Protein AF-A0A1X2LDY3-F1 (afdb_monomer_lite)

Secondary structure (DSSP, 8-state):
--HHHHHHHHHHHHHHHHHHHHHHHTSTT--TTSHHHHHHHHHHHHHHHHHHHHHHH--

Structure (mmCIF, N/CA/C/O backbone):
data_AF-A0A1X2LDY3-F1
#
_entry.id   AF-A0A1X2LDY3-F1
#
loop_
_atom_site.group_PDB
_atom_site.id
_atom_site.type_symbol
_atom_site.label_atom_id
_atom_site.label_alt_id
_atom_site.label_comp_id
_atom_site.label_asym_id
_atom_site.label_entity_id
_atom_site.label_seq_id
_atom_site.pdbx_PDB_ins_code
_atom_site.Cartn_x
_atom_site.Cartn_y
_atom_site.Cartn_z
_atom_site.occupancy
_atom_site.B_iso_or_equiv
_atom_site.auth_seq_id
_atom_site.auth_comp_id
_atom_site.auth_asym_id
_atom_site.auth_atom_id
_atom_site.pdbx_PDB_model_num
ATOM 1 N N . MET A 1 1 ? -18.687 -11.897 18.888 1.00 45.56 1 MET A N 1
ATOM 2 C CA . MET A 1 1 ? -19.015 -10.548 18.370 1.00 45.56 1 MET A CA 1
ATOM 3 C C . MET A 1 1 ? -17.733 -9.930 17.810 1.00 45.56 1 MET A C 1
ATOM 5 O O . MET A 1 1 ? -17.252 -8.939 18.332 1.00 45.56 1 MET A O 1
ATOM 9 N N . THR A 1 2 ? -17.125 -10.583 16.813 1.00 52.53 2 THR A N 1
ATOM 10 C CA . THR A 1 2 ? -15.703 -10.381 16.446 1.00 52.53 2 THR A CA 1
ATOM 11 C C . THR A 1 2 ? -15.466 -10.156 14.950 1.00 52.53 2 THR A C 1
ATOM 13 O O . THR A 1 2 ? -14.462 -9.554 14.598 1.00 52.53 2 THR A O 1
ATOM 16 N N . THR A 1 3 ? -16.415 -10.504 14.078 1.00 59.25 3 THR A N 1
ATOM 17 C CA . THR A 1 3 ? -16.273 -10.359 12.617 1.00 59.25 3 THR A CA 1
ATOM 18 C C . THR A 1 3 ? -16.296 -8.905 12.144 1.00 59.25 3 THR A C 1
ATOM 20 O O . THR A 1 3 ? -15.564 -8.538 11.237 1.00 59.25 3 THR A O 1
ATOM 23 N N . ALA A 1 4 ? -1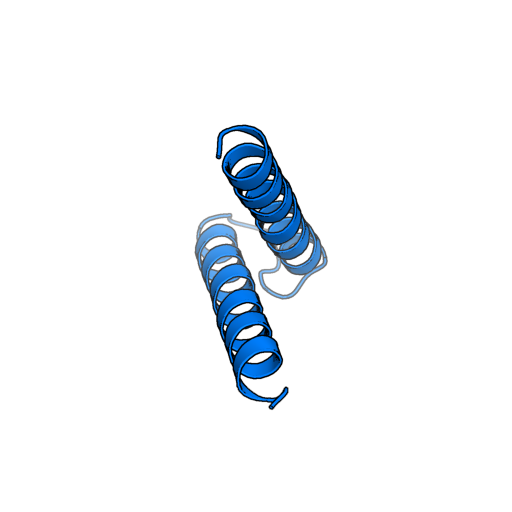7.070 -8.038 12.805 1.00 61.25 4 ALA A N 1
ATOM 24 C CA . ALA A 1 4 ? -17.226 -6.642 12.389 1.00 61.25 4 ALA A CA 1
ATOM 25 C C . ALA A 1 4 ? -15.930 -5.815 12.488 1.00 61.25 4 ALA A C 1
ATOM 27 O O . ALA A 1 4 ? -15.756 -4.853 11.740 1.00 61.25 4 ALA A O 1
ATOM 28 N N . ASN A 1 5 ? -15.027 -6.169 13.409 1.00 65.31 5 ASN A N 1
ATOM 29 C CA . ASN A 1 5 ? -13.751 -5.469 13.553 1.00 65.31 5 ASN A CA 1
ATOM 30 C C . ASN A 1 5 ? -12.742 -5.939 12.495 1.00 65.31 5 ASN A C 1
ATOM 32 O O . ASN A 1 5 ? -12.066 -5.118 11.884 1.00 65.31 5 ASN A O 1
ATOM 36 N N . GLU A 1 6 ? -12.714 -7.244 12.219 1.00 70.88 6 GLU A N 1
ATOM 37 C CA . GLU A 1 6 ? -11.878 -7.848 11.175 1.00 70.88 6 GLU A CA 1
ATOM 38 C C . GLU A 1 6 ? -12.320 -7.412 9.770 1.00 70.88 6 GLU A C 1
ATOM 40 O O . GLU A 1 6 ? -11.484 -7.103 8.923 1.00 70.88 6 GLU A O 1
ATOM 45 N N . ASP A 1 7 ? -13.629 -7.312 9.521 1.00 76.25 7 ASP A N 1
ATOM 46 C CA . ASP A 1 7 ? -14.175 -6.804 8.258 1.00 76.25 7 ASP A CA 1
ATOM 47 C C . ASP A 1 7 ? -13.787 -5.344 8.024 1.00 76.25 7 ASP A C 1
ATOM 49 O O . ASP A 1 7 ? -13.365 -4.978 6.927 1.00 76.25 7 ASP A O 1
ATOM 53 N N . ARG A 1 8 ? -13.843 -4.517 9.073 1.00 78.00 8 ARG A N 1
ATOM 54 C CA . ARG A 1 8 ? -13.423 -3.115 9.005 1.00 78.00 8 ARG A CA 1
ATOM 55 C C . ARG A 1 8 ? -11.921 -2.975 8.759 1.00 78.00 8 ARG A C 1
ATOM 57 O O . ARG A 1 8 ? -11.518 -2.083 8.014 1.00 78.00 8 ARG A O 1
ATOM 64 N N . GLU A 1 9 ? -11.104 -3.835 9.360 1.00 79.38 9 GLU A N 1
ATOM 65 C CA . GLU A 1 9 ? -9.652 -3.857 9.152 1.00 79.38 9 GLU A CA 1
ATOM 66 C C . GLU A 1 9 ? -9.283 -4.333 7.736 1.00 79.38 9 GLU A C 1
ATOM 68 O O . GLU A 1 9 ? -8.381 -3.786 7.101 1.00 79.38 9 GLU A O 1
ATOM 73 N N . ARG A 1 10 ? -10.036 -5.286 7.183 1.00 80.56 10 ARG A N 1
ATOM 74 C CA . ARG A 1 10 ? -9.855 -5.776 5.811 1.00 80.56 10 ARG A CA 1
ATOM 75 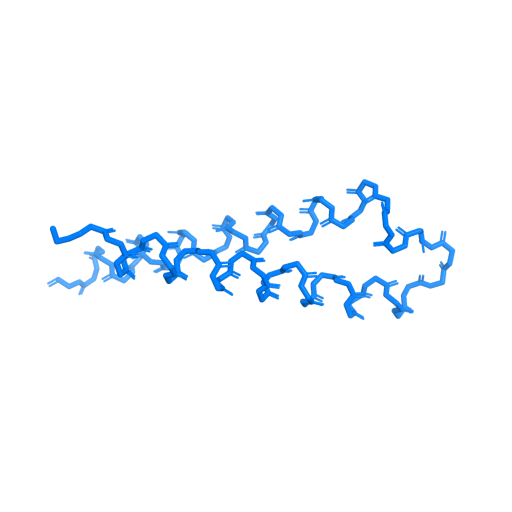C C . ARG A 1 10 ? -10.225 -4.728 4.763 1.00 80.56 10 ARG A C 1
ATOM 77 O O . ARG A 1 10 ? -9.444 -4.481 3.846 1.00 80.56 10 ARG A O 1
ATOM 84 N N . ASP A 1 11 ? -11.381 -4.086 4.920 1.00 86.31 11 ASP A N 1
ATOM 85 C CA . ASP A 1 11 ? -11.825 -2.991 4.048 1.00 86.31 11 ASP A CA 1
ATOM 86 C C . ASP A 1 11 ? -10.848 -1.814 4.086 1.00 86.31 11 ASP A C 1
ATOM 88 O O . ASP A 1 11 ? -10.612 -1.128 3.089 1.00 86.31 11 ASP A O 1
ATOM 92 N N . PHE A 1 12 ? -10.255 -1.578 5.252 1.00 83.12 12 PHE A N 1
ATOM 93 C CA . PHE A 1 12 ? -9.222 -0.575 5.429 1.00 83.12 12 PHE A CA 1
ATOM 94 C C . PHE A 1 12 ? -7.959 -0.928 4.650 1.00 83.12 12 PHE A C 1
ATOM 96 O O . PHE A 1 12 ? -7.458 -0.093 3.898 1.00 83.12 12 PHE A O 1
ATOM 103 N N . LEU A 1 13 ? -7.444 -2.148 4.820 1.00 84.00 13 LEU A N 1
ATOM 104 C CA . LEU A 1 13 ? -6.263 -2.626 4.102 1.00 84.00 13 LEU A CA 1
ATOM 105 C C . LEU A 1 13 ? -6.465 -2.518 2.590 1.00 84.00 13 LEU A C 1
ATOM 107 O O . LEU A 1 13 ? -5.584 -2.027 1.885 1.00 84.00 13 LEU A O 1
ATOM 111 N N . ALA A 1 14 ? -7.650 -2.891 2.105 1.00 87.88 14 ALA A N 1
ATOM 112 C CA . ALA A 1 14 ? -8.010 -2.765 0.700 1.00 87.88 14 ALA A CA 1
ATOM 113 C C . ALA A 1 14 ? -7.937 -1.310 0.204 1.00 87.88 14 ALA A C 1
ATOM 115 O O . ALA A 1 14 ? -7.387 -1.066 -0.869 1.00 87.88 14 ALA A O 1
ATOM 116 N N . LYS A 1 15 ? -8.414 -0.335 0.993 1.00 88.50 15 LYS A N 1
ATOM 117 C CA . LYS A 1 15 ? -8.303 1.097 0.657 1.00 88.50 15 LYS A CA 1
ATOM 118 C C . LYS A 1 15 ? -6.854 1.572 0.612 1.00 88.50 15 LYS A C 1
ATOM 120 O O . LYS A 1 15 ? -6.465 2.193 -0.366 1.00 88.50 15 LYS A O 1
ATOM 125 N N . CYS A 1 16 ? -6.035 1.224 1.605 1.00 86.75 16 CYS A N 1
ATOM 126 C CA . CYS A 1 16 ? -4.622 1.617 1.617 1.00 86.75 16 CYS A CA 1
ATOM 127 C C . CYS A 1 16 ? -3.843 1.048 0.424 1.00 86.75 16 CYS A C 1
ATOM 129 O O . CYS A 1 16 ? -2.987 1.728 -0.137 1.00 86.75 16 CYS A O 1
ATOM 131 N N . ILE A 1 17 ? -4.148 -0.188 0.022 1.00 86.69 17 ILE A N 1
ATOM 132 C CA . ILE A 1 17 ? -3.553 -0.805 -1.166 1.00 86.69 17 ILE A CA 1
ATOM 133 C C . ILE A 1 17 ? -4.043 -0.102 -2.439 1.00 86.69 17 ILE A C 1
ATOM 135 O O . ILE A 1 17 ? -3.231 0.181 -3.316 1.00 86.69 17 ILE A O 1
ATOM 139 N N . ALA A 1 18 ? -5.336 0.219 -2.539 1.00 88.31 18 ALA A N 1
ATOM 140 C CA . ALA A 1 18 ? -5.893 0.941 -3.683 1.00 88.31 18 ALA A CA 1
ATOM 141 C C . ALA A 1 18 ? -5.272 2.341 -3.846 1.00 88.31 18 ALA A C 1
ATOM 143 O O . ALA A 1 18 ? -4.836 2.689 -4.943 1.00 88.31 18 ALA A O 1
ATOM 144 N N . ASP A 1 19 ? -5.145 3.098 -2.754 1.00 86.31 19 ASP A N 1
ATOM 145 C CA . ASP A 1 19 ? -4.509 4.420 -2.750 1.00 86.31 19 ASP A CA 1
ATOM 146 C C . ASP A 1 19 ? -3.029 4.330 -3.165 1.00 86.31 19 ASP A C 1
ATOM 148 O O . ASP A 1 19 ? -2.538 5.142 -3.953 1.00 86.31 19 ASP A O 1
ATOM 152 N N . ALA A 1 20 ? -2.317 3.303 -2.685 1.00 86.88 20 ALA A N 1
ATOM 153 C CA . ALA A 1 20 ? -0.933 3.042 -3.072 1.00 86.88 20 ALA A CA 1
ATOM 154 C C . ALA A 1 20 ? -0.807 2.712 -4.569 1.00 86.88 20 ALA A C 1
ATOM 156 O O . ALA A 1 20 ? 0.079 3.249 -5.232 1.00 86.88 20 ALA A O 1
ATOM 157 N N . TYR A 1 21 ? -1.710 1.896 -5.122 1.00 85.75 21 TYR A N 1
ATOM 158 C CA . TYR A 1 21 ? -1.758 1.621 -6.562 1.00 85.75 21 TYR A CA 1
ATOM 159 C C . TYR A 1 21 ? -1.973 2.892 -7.381 1.00 85.75 21 TYR A C 1
ATOM 161 O O . TYR A 1 21 ? -1.244 3.121 -8.343 1.00 85.75 21 TYR A O 1
ATOM 169 N N . GLN A 1 22 ? -2.934 3.732 -6.987 1.00 86.62 22 GLN A N 1
ATOM 170 C CA . GLN A 1 22 ? -3.206 4.986 -7.690 1.00 86.62 22 GLN A CA 1
ATOM 171 C C . GLN A 1 22 ? -2.011 5.941 -7.655 1.00 86.62 22 GLN A C 1
ATOM 173 O O . GLN A 1 22 ? -1.739 6.605 -8.650 1.00 86.62 22 GLN A O 1
ATOM 178 N N . MET A 1 23 ? -1.273 6.008 -6.543 1.00 85.31 23 MET A N 1
ATOM 179 C CA . MET A 1 23 ? -0.053 6.819 -6.482 1.00 85.31 23 MET A CA 1
ATOM 180 C C . MET A 1 23 ? 1.050 6.281 -7.389 1.00 85.31 23 MET A C 1
ATOM 182 O O . MET A 1 23 ? 1.729 7.063 -8.051 1.00 85.31 23 MET A O 1
ATOM 186 N N . LEU A 1 24 ? 1.243 4.963 -7.419 1.00 86.81 24 LEU A N 1
ATOM 187 C CA . LEU A 1 24 ? 2.307 4.346 -8.207 1.00 86.81 24 LEU A CA 1
ATOM 188 C C . LEU A 1 24 ? 2.054 4.417 -9.711 1.00 86.81 24 LEU A C 1
ATOM 190 O O . LEU A 1 24 ? 3.016 4.522 -10.465 1.00 86.81 24 LEU A O 1
ATOM 194 N N . ASP A 1 25 ? 0.791 4.426 -10.136 1.00 85.75 25 ASP A N 1
ATOM 195 C CA . ASP A 1 25 ? 0.402 4.608 -11.540 1.00 85.75 25 ASP A CA 1
ATOM 196 C C . ASP A 1 25 ? 0.878 5.956 -12.118 1.00 85.75 25 ASP A C 1
ATOM 198 O O . ASP A 1 25 ? 1.180 6.074 -13.303 1.00 85.75 25 ASP A O 1
ATOM 202 N N . ILE A 1 26 ? 1.031 6.971 -11.262 1.00 87.44 26 ILE A N 1
ATOM 203 C CA . ILE A 1 26 ? 1.476 8.315 -11.657 1.00 87.44 26 ILE A CA 1
ATOM 204 C C . ILE A 1 26 ? 3.009 8.383 -11.800 1.00 87.44 26 ILE A C 1
ATOM 206 O O . ILE A 1 26 ? 3.530 9.31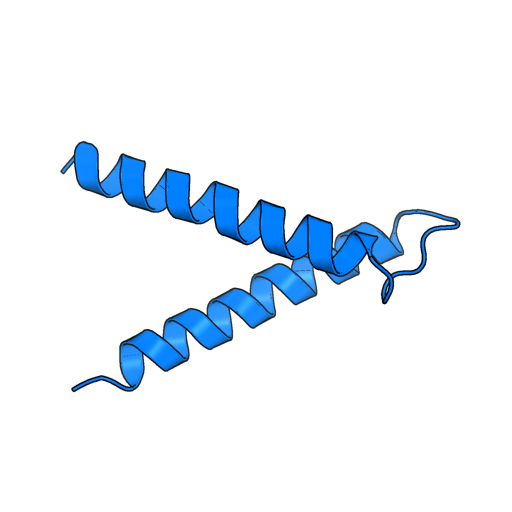8 -12.411 1.00 87.44 26 ILE A O 1
ATOM 210 N N . ILE A 1 27 ? 3.758 7.415 -11.255 1.00 84.00 27 ILE A N 1
ATOM 211 C CA . ILE A 1 27 ? 5.225 7.458 -11.224 1.00 84.00 27 ILE A CA 1
ATOM 212 C C . ILE A 1 27 ? 5.806 6.663 -12.406 1.00 84.00 27 ILE A C 1
ATOM 214 O O . ILE A 1 27 ? 5.818 5.429 -12.383 1.00 84.00 27 ILE A O 1
ATOM 218 N N . PRO A 1 28 ? 6.363 7.335 -13.432 1.00 82.88 28 PRO A N 1
ATOM 219 C CA . PRO A 1 28 ? 6.923 6.645 -14.584 1.00 82.88 28 PRO A CA 1
ATOM 220 C C . PRO A 1 28 ? 8.143 5.804 -14.188 1.00 82.88 28 PRO A C 1
ATOM 222 O O . PRO A 1 28 ? 9.027 6.253 -13.460 1.00 82.88 28 PRO A O 1
ATOM 225 N N . GLY A 1 29 ? 8.204 4.575 -14.704 1.00 84.25 29 GLY A N 1
ATOM 226 C CA . GLY A 1 29 ? 9.320 3.652 -14.471 1.00 84.25 29 GLY A CA 1
ATOM 227 C C . GLY A 1 29 ? 9.242 2.858 -13.165 1.00 84.25 29 GLY A C 1
ATOM 228 O O . GLY A 1 29 ? 10.115 2.025 -12.919 1.00 84.25 29 GLY A O 1
ATOM 229 N N . VAL A 1 30 ? 8.204 3.055 -12.349 1.00 84.38 30 VAL A N 1
ATOM 230 C CA . VAL A 1 30 ? 7.963 2.233 -11.160 1.00 84.38 30 VAL A CA 1
ATOM 231 C C . VAL A 1 30 ? 6.987 1.113 -11.498 1.00 84.38 30 VAL A C 1
ATOM 233 O O . VAL A 1 30 ? 5.964 1.332 -12.134 1.00 84.38 30 VAL A O 1
ATOM 236 N N . ASN A 1 31 ? 7.305 -0.112 -11.075 1.00 83.25 31 ASN A N 1
ATOM 237 C CA . ASN A 1 31 ? 6.377 -1.232 -11.188 1.00 83.25 31 ASN A CA 1
ATOM 238 C C . ASN A 1 31 ? 5.266 -1.082 -10.127 1.00 83.25 31 ASN A C 1
ATOM 240 O O . ASN A 1 31 ? 5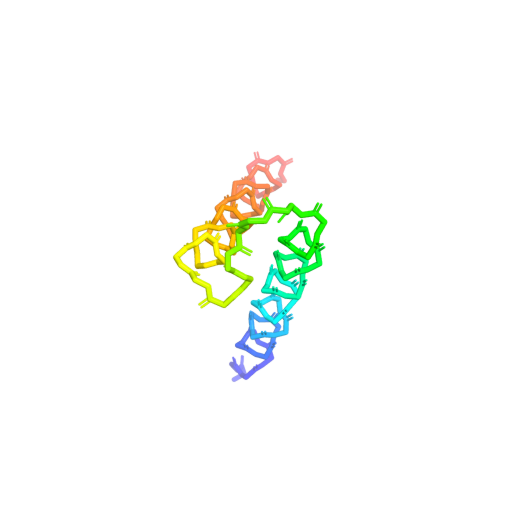.571 -1.221 -8.935 1.00 83.25 31 ASN A O 1
ATOM 244 N N . PRO A 1 32 ? 3.997 -0.866 -10.523 1.00 77.19 32 PRO A N 1
ATOM 245 C CA . PRO A 1 32 ? 2.893 -0.659 -9.587 1.00 77.19 32 PRO A CA 1
ATOM 246 C C . PRO A 1 32 ? 2.547 -1.913 -8.773 1.00 77.19 32 PRO A C 1
ATOM 248 O O . PRO A 1 32 ? 1.940 -1.799 -7.720 1.00 77.19 32 PRO A O 1
ATOM 251 N N . ASN A 1 33 ? 2.983 -3.100 -9.207 1.00 81.81 33 ASN A N 1
ATOM 252 C CA . ASN A 1 33 ? 2.829 -4.361 -8.471 1.00 81.81 33 ASN A CA 1
ATOM 253 C C . ASN A 1 33 ? 4.117 -4.772 -7.724 1.00 81.81 33 ASN A C 1
ATOM 255 O O . ASN A 1 33 ? 4.253 -5.912 -7.282 1.00 81.81 33 ASN A O 1
ATOM 259 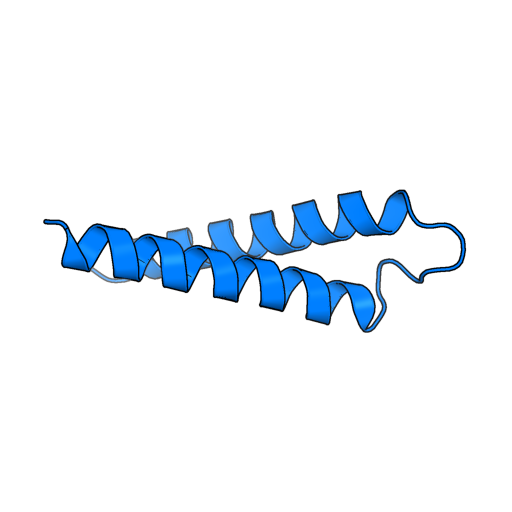N N . GLY A 1 34 ? 5.119 -3.889 -7.669 1.00 83.38 34 GLY A N 1
ATOM 260 C CA . GLY A 1 34 ? 6.440 -4.179 -7.114 1.00 83.38 34 GLY A CA 1
ATOM 261 C C . GLY A 1 34 ? 6.561 -3.899 -5.613 1.00 83.38 34 GLY A C 1
ATOM 262 O O . GLY A 1 34 ? 5.596 -3.582 -4.923 1.00 83.38 34 GLY A O 1
ATOM 263 N N . ALA A 1 35 ? 7.795 -3.942 -5.102 1.00 87.38 35 ALA A N 1
ATOM 264 C CA . ALA A 1 35 ? 8.093 -3.660 -3.693 1.00 87.38 35 ALA A CA 1
ATOM 265 C C . ALA A 1 35 ? 7.630 -2.262 -3.233 1.00 87.38 35 ALA A C 1
ATOM 267 O O . ALA A 1 35 ? 7.323 -2.073 -2.057 1.00 87.38 35 ALA A O 1
ATOM 268 N N . ALA A 1 36 ? 7.537 -1.301 -4.160 1.00 86.88 36 ALA A N 1
ATOM 269 C CA . ALA A 1 36 ? 7.055 0.048 -3.883 1.00 86.88 36 ALA A CA 1
ATOM 270 C C . ALA A 1 36 ? 5.603 0.061 -3.377 1.00 86.88 36 ALA A C 1
ATOM 272 O O . ALA A 1 36 ? 5.288 0.842 -2.485 1.00 86.88 36 ALA A O 1
ATOM 273 N N . LEU A 1 37 ? 4.747 -0.835 -3.883 1.00 86.81 37 LEU A N 1
ATOM 274 C CA . LEU A 1 37 ? 3.351 -0.954 -3.455 1.00 86.81 37 LEU A CA 1
ATOM 275 C C . LEU A 1 37 ? 3.250 -1.433 -2.018 1.00 86.81 37 LEU A C 1
ATOM 277 O O . LEU A 1 37 ? 2.560 -0.824 -1.206 1.00 86.81 37 LEU A O 1
ATOM 281 N N . VAL A 1 38 ? 3.963 -2.517 -1.710 1.00 86.62 38 VAL A N 1
ATOM 282 C CA . VAL A 1 38 ? 3.986 -3.100 -0.367 1.00 86.62 38 VAL A CA 1
ATOM 283 C C . VAL A 1 38 ? 4.514 -2.075 0.633 1.00 86.62 38 VAL A C 1
ATOM 285 O O . VAL A 1 38 ? 3.931 -1.899 1.699 1.00 86.62 38 VAL A O 1
ATOM 288 N N . TRP A 1 39 ? 5.571 -1.348 0.263 1.00 89.50 39 TRP A N 1
ATOM 289 C CA . TRP A 1 39 ? 6.137 -0.294 1.095 1.00 89.50 39 TRP A CA 1
ATOM 290 C C . TRP A 1 39 ? 5.155 0.865 1.328 1.00 89.50 39 TRP A C 1
ATOM 292 O O . TRP A 1 39 ? 4.952 1.256 2.474 1.00 89.50 39 TRP A O 1
ATOM 302 N N . LEU A 1 40 ? 4.501 1.387 0.283 1.00 87.62 40 LEU A N 1
ATOM 303 C CA . LEU A 1 40 ? 3.532 2.488 0.411 1.00 87.62 40 LEU A CA 1
ATOM 304 C C . LEU A 1 40 ? 2.298 2.087 1.225 1.00 87.62 40 LEU A C 1
ATOM 306 O O . LEU A 1 40 ? 1.863 2.843 2.093 1.00 87.62 40 LEU A O 1
ATOM 310 N N . ALA A 1 41 ? 1.761 0.889 0.985 1.00 86.81 41 ALA A N 1
ATOM 311 C CA . ALA A 1 41 ? 0.642 0.360 1.755 1.00 86.81 41 ALA A CA 1
ATOM 312 C C . ALA A 1 41 ? 1.002 0.232 3.247 1.00 86.81 41 ALA A C 1
ATOM 314 O O . ALA A 1 41 ? 0.206 0.614 4.107 1.00 86.81 41 ALA A O 1
ATOM 315 N N . ASP A 1 42 ? 2.220 -0.220 3.562 1.00 86.44 42 ASP A N 1
ATOM 316 C CA . ASP A 1 42 ? 2.724 -0.269 4.936 1.00 86.44 42 ASP A CA 1
ATOM 317 C C . ASP A 1 42 ? 2.855 1.136 5.555 1.00 86.44 42 ASP A C 1
ATOM 319 O O . ASP A 1 42 ? 2.434 1.353 6.693 1.00 86.44 42 ASP A O 1
ATOM 323 N N . GLN A 1 43 ? 3.330 2.134 4.798 1.00 87.50 43 GLN A N 1
ATOM 324 C CA . GLN A 1 43 ? 3.377 3.520 5.281 1.00 87.50 43 GLN A CA 1
ATOM 325 C C . GLN A 1 43 ? 1.982 4.074 5.605 1.00 87.50 43 GLN A C 1
ATOM 327 O O . GLN A 1 43 ? 1.802 4.696 6.657 1.00 87.50 43 GLN A O 1
ATOM 332 N N . PHE A 1 44 ? 0.972 3.815 4.768 1.00 85.25 44 PHE A N 1
ATOM 333 C CA . PHE A 1 44 ? -0.404 4.234 5.053 1.00 85.25 44 PHE A CA 1
ATOM 334 C C . PHE A 1 44 ? -0.971 3.574 6.315 1.00 85.25 44 PHE A C 1
ATOM 336 O O . PHE A 1 44 ? -1.609 4.249 7.131 1.00 85.25 44 PHE A O 1
ATOM 343 N N . MET A 1 45 ? -0.675 2.289 6.529 1.00 84.12 45 MET A N 1
ATOM 344 C CA . MET A 1 45 ? -1.035 1.580 7.760 1.00 84.12 45 MET A CA 1
ATOM 345 C C . MET A 1 45 ? -0.365 2.213 8.991 1.00 84.12 45 MET A C 1
ATOM 347 O O . MET A 1 45 ? -1.023 2.447 10.009 1.00 84.12 45 MET A O 1
ATOM 351 N N . GLN A 1 46 ? 0.928 2.540 8.908 1.00 85.69 46 GLN A N 1
ATOM 352 C CA . GLN A 1 46 ? 1.674 3.148 10.013 1.00 85.69 46 GLN A CA 1
ATOM 353 C C . GLN A 1 46 ? 1.175 4.552 10.373 1.00 85.69 46 GLN A C 1
ATOM 355 O O . GLN A 1 46 ? 0.993 4.848 11.558 1.00 85.69 46 GLN A O 1
ATOM 360 N N . VAL A 1 47 ? 0.939 5.416 9.379 1.00 83.69 47 VAL A N 1
ATOM 361 C CA . VAL A 1 47 ? 0.438 6.782 9.604 1.00 83.69 47 VAL A CA 1
ATOM 362 C C . VAL A 1 47 ? -0.889 6.740 10.354 1.00 83.69 47 VAL A C 1
ATOM 364 O O . VAL A 1 47 ? -1.054 7.434 11.356 1.00 83.69 47 VAL A O 1
ATOM 367 N N . ARG A 1 48 ? -1.809 5.867 9.941 1.00 74.56 48 ARG A N 1
ATOM 368 C CA . ARG A 1 48 ? -3.130 5.785 10.566 1.00 74.56 48 ARG A CA 1
ATOM 369 C C . ARG A 1 48 ? -3.127 5.143 11.947 1.00 74.56 48 ARG A C 1
ATOM 371 O O . ARG A 1 48 ? -3.841 5.643 12.810 1.00 74.56 48 ARG A O 1
ATOM 378 N N . ARG A 1 49 ? -2.291 4.129 12.206 1.00 80.25 49 ARG A N 1
ATOM 379 C CA . ARG A 1 49 ? -2.097 3.610 13.577 1.00 80.25 49 ARG A CA 1
ATOM 380 C C . ARG A 1 49 ? -1.624 4.706 14.529 1.00 80.25 49 ARG A C 1
ATOM 382 O O . ARG A 1 49 ? -2.078 4.774 15.669 1.00 80.25 49 ARG A O 1
ATOM 389 N N . ARG A 1 50 ? -0.751 5.603 14.058 1.00 81.69 50 ARG A N 1
ATOM 390 C CA . ARG A 1 50 ? -0.333 6.777 14.840 1.00 81.69 50 ARG A CA 1
ATOM 391 C C . ARG A 1 50 ? -1.486 7.757 15.047 1.00 81.69 50 ARG A C 1
ATOM 393 O O . ARG A 1 50 ? -1.639 8.246 16.159 1.00 81.69 50 ARG A O 1
ATOM 400 N N . THR A 1 51 ? -2.313 8.012 14.033 1.00 77.50 51 THR A N 1
ATOM 401 C CA . THR A 1 51 ? -3.501 8.875 14.160 1.00 77.50 51 THR A CA 1
ATOM 402 C C . THR A 1 51 ? -4.515 8.320 15.163 1.00 77.50 51 THR A C 1
ATOM 404 O O . THR A 1 51 ? -4.986 9.056 16.023 1.00 77.50 51 THR A O 1
ATOM 407 N N . GLU A 1 52 ? -4.820 7.024 15.105 1.00 74.56 52 GLU A N 1
ATOM 408 C CA . GLU A 1 52 ? -5.735 6.367 16.048 1.00 74.56 52 GLU A CA 1
ATOM 409 C C . GLU A 1 52 ? -5.169 6.367 17.472 1.00 74.56 52 GLU A C 1
ATOM 411 O O . GLU A 1 52 ? -5.885 6.682 18.419 1.00 74.56 52 GLU A O 1
ATOM 416 N N . SER A 1 53 ? -3.864 6.123 17.628 1.00 74.38 53 SER A N 1
ATOM 417 C CA . SER A 1 53 ? -3.189 6.235 18.925 1.00 74.38 53 SER A CA 1
ATOM 418 C C . SER A 1 53 ? -3.194 7.666 19.479 1.00 74.38 53 SER A C 1
ATOM 420 O O . SER A 1 53 ? -3.307 7.839 20.689 1.00 74.38 53 SER A O 1
ATOM 422 N N . GLN A 1 54 ? -3.083 8.694 18.633 1.00 70.56 54 GLN A N 1
ATOM 423 C CA . GLN A 1 54 ? -3.163 10.097 19.060 1.00 70.56 54 GLN A CA 1
ATOM 424 C C . GLN A 1 54 ? -4.585 10.497 19.471 1.00 70.56 54 GLN A C 1
ATOM 426 O O . GLN A 1 54 ? -4.760 11.201 20.465 1.00 70.56 54 GLN A O 1
ATOM 431 N N . LEU A 1 55 ? -5.597 10.016 18.747 1.00 66.38 55 LEU A N 1
ATOM 432 C CA . LEU A 1 55 ? -7.005 10.230 19.090 1.00 66.38 55 LEU A CA 1
ATOM 433 C C . LEU A 1 55 ? -7.374 9.538 20.409 1.00 66.38 55 LEU A C 1
ATOM 435 O O . LEU A 1 55 ? -8.096 10.113 21.214 1.00 66.38 55 LEU A O 1
ATOM 439 N N . ALA A 1 56 ? -6.832 8.346 20.670 1.00 63.28 56 ALA A N 1
ATOM 440 C CA . ALA A 1 56 ? -7.048 7.631 21.927 1.00 63.28 56 ALA A CA 1
ATOM 441 C C . ALA A 1 56 ? -6.364 8.296 23.137 1.00 63.28 56 ALA A C 1
ATOM 443 O O . ALA A 1 56 ? -6.854 8.164 24.250 1.00 63.28 56 ALA A O 1
ATOM 444 N N . SER A 1 57 ? -5.256 9.016 22.932 1.00 61.34 57 SER A N 1
ATOM 445 C CA . SER A 1 57 ? -4.548 9.745 24.001 1.00 61.34 57 SER A CA 1
ATOM 446 C C . SER A 1 57 ? -5.113 11.140 24.292 1.00 61.34 57 SE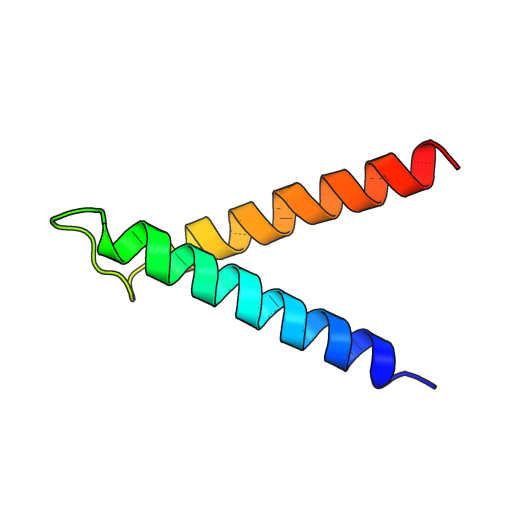R A C 1
ATOM 448 O O . SER A 1 57 ? -4.679 11.782 25.245 1.00 61.34 57 SER A O 1
ATOM 450 N N . THR A 1 58 ? -6.019 11.645 23.452 1.00 59.09 58 THR A N 1
ATOM 451 C CA . THR A 1 58 ? -6.664 12.962 23.617 1.00 59.09 58 THR A CA 1
ATOM 452 C C . THR A 1 58 ? -8.117 12.872 24.101 1.00 59.09 58 THR A C 1
ATOM 454 O O . THR A 1 58 ? -8.734 13.914 24.320 1.00 59.09 58 THR A O 1
ATOM 457 N N . ALA A 1 59 ? -8.640 11.654 24.286 1.00 51.56 59 ALA A N 1
ATOM 458 C CA . ALA A 1 59 ? -9.959 11.352 24.848 1.00 51.56 59 ALA A CA 1
ATOM 459 C C . ALA A 1 59 ? -9.862 11.003 26.341 1.00 51.56 59 ALA A C 1
ATOM 461 O O . ALA A 1 59 ? -10.812 11.351 27.077 1.00 51.56 59 ALA A O 1
#

Sequence (59 aa):
MTTANEDRERDFLAKCIADAYQMLDIIPGVNPNGAALVWLADQFMQVRRRTESQLASTA

Radius of gyration: 14.03 Å; chains: 1; bounding box: 28×24×39 Å

Foldseek 3Di:
DPVVVVVVVVVVLVVLLVVQLVVQVPDPPDDSPDPSSVVSSVVVVVVVVVVVVVVVVVD

pLDDT: mean 79.19, std 10.58, range [45.56, 89.5]

Organism: NCBI:txid547163